Protein AF-A0A8T4I2T5-F1 (afdb_monomer_lite)

Foldseek 3Di:
DPPDPDPVVVLVVVLQVCLLVVHQSCVVVPDDPPDPCSCVVHNVVSVCCVPDPVNVVVVVPDPDD

Structure (mmCIF, N/CA/C/O backbone):
data_AF-A0A8T4I2T5-F1
#
_entry.id   AF-A0A8T4I2T5-F1
#
loop_
_atom_site.group_PDB
_atom_site.id
_atom_site.type_symbol
_atom_site.label_atom_id
_atom_site.label_alt_id
_atom_site.label_comp_id
_atom_site.label_asym_id
_atom_site.label_entity_id
_atom_site.label_seq_id
_atom_site.pdbx_PDB_ins_code
_atom_site.Cartn_x
_atom_site.Cartn_y
_atom_site.Cartn_z
_atom_site.occupancy
_atom_site.B_iso_or_equiv
_atom_site.auth_seq_id
_atom_site.auth_comp_id
_atom_site.auth_asym_id
_atom_site.auth_atom_id
_atom_site.pdbx_PDB_model_num
ATOM 1 N N . GLY A 1 1 ? 13.202 -25.595 -5.942 1.00 39.31 1 GLY A N 1
ATOM 2 C CA . GLY A 1 1 ? 12.426 -26.186 -4.836 1.00 39.31 1 GLY A CA 1
ATOM 3 C C . GLY A 1 1 ? 11.177 -25.360 -4.644 1.00 39.31 1 GLY A C 1
ATOM 4 O O . GLY A 1 1 ? 11.265 -24.147 -4.759 1.00 39.31 1 GLY A O 1
ATOM 5 N N . TRP A 1 2 ? 10.025 -25.990 -4.409 1.00 39.47 2 TRP A N 1
ATOM 6 C CA . TRP A 1 2 ? 8.770 -25.301 -4.076 1.00 39.47 2 TRP A CA 1
ATOM 7 C C . TRP A 1 2 ? 8.861 -24.798 -2.632 1.00 39.47 2 TRP A C 1
ATOM 9 O O . TRP A 1 2 ? 8.332 -25.383 -1.688 1.00 39.47 2 TRP A O 1
ATOM 19 N N . GLU A 1 3 ? 9.699 -23.787 -2.449 1.00 48.72 3 GLU A N 1
ATOM 20 C CA . GLU A 1 3 ? 10.178 -23.339 -1.156 1.00 48.72 3 GLU A CA 1
ATOM 21 C C . GLU A 1 3 ? 9.071 -22.552 -0.452 1.00 48.72 3 GLU A C 1
ATOM 23 O O . GLU A 1 3 ? 8.811 -21.394 -0.754 1.00 48.72 3 GLU A O 1
ATOM 28 N N . LYS A 1 4 ? 8.367 -23.236 0.457 1.00 50.56 4 LYS A N 1
ATOM 29 C CA . LYS A 1 4 ? 7.568 -22.670 1.555 1.00 50.56 4 LYS A CA 1
ATOM 30 C C . LYS A 1 4 ? 6.823 -21.377 1.197 1.00 50.56 4 LYS A C 1
ATOM 32 O O . LYS A 1 4 ? 7.009 -20.348 1.852 1.00 50.56 4 LYS A O 1
ATOM 37 N N . ILE A 1 5 ? 5.878 -21.456 0.259 1.00 52.25 5 ILE A N 1
ATOM 38 C CA . ILE A 1 5 ? 4.782 -20.482 0.213 1.00 52.25 5 ILE A CA 1
ATOM 39 C C . ILE A 1 5 ? 3.932 -20.725 1.468 1.00 52.25 5 ILE A C 1
ATOM 41 O O . ILE A 1 5 ? 2.934 -21.439 1.468 1.00 52.25 5 ILE A O 1
ATOM 45 N N . THR A 1 6 ? 4.384 -20.196 2.600 1.00 60.66 6 THR A N 1
ATOM 46 C CA . THR A 1 6 ? 3.625 -20.226 3.847 1.00 60.66 6 THR A CA 1
ATOM 47 C C . THR A 1 6 ? 2.397 -19.347 3.658 1.00 60.66 6 THR A C 1
ATOM 49 O O . THR A 1 6 ? 2.471 -18.295 3.022 1.00 60.66 6 THR A O 1
ATOM 52 N N . ALA A 1 7 ? 1.260 -19.722 4.252 1.00 59.06 7 ALA A N 1
ATOM 53 C CA . ALA A 1 7 ? 0.048 -18.898 4.224 1.00 59.06 7 ALA A CA 1
ATOM 54 C C . ALA A 1 7 ? 0.327 -17.439 4.647 1.00 59.06 7 ALA A C 1
ATOM 56 O O . ALA A 1 7 ? -0.330 -16.516 4.175 1.00 59.06 7 ALA A O 1
ATOM 57 N N . HIS A 1 8 ? 1.338 -17.223 5.496 1.00 55.50 8 HIS A N 1
ATOM 58 C CA . HIS A 1 8 ? 1.854 -15.909 5.869 1.00 55.50 8 HIS A 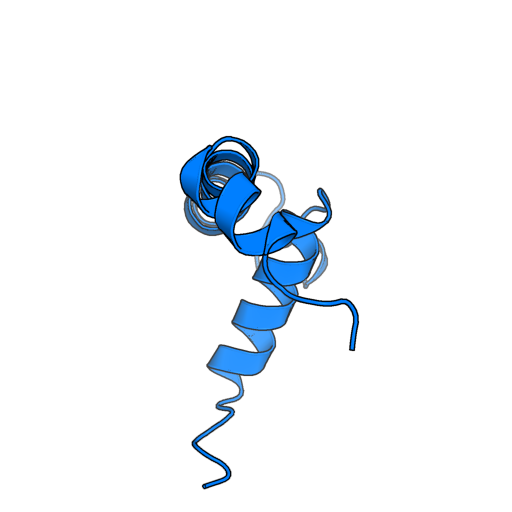CA 1
ATOM 59 C C . HIS A 1 8 ? 2.453 -15.122 4.684 1.00 55.50 8 HIS A C 1
ATOM 61 O O . HIS A 1 8 ? 2.124 -13.950 4.516 1.00 55.50 8 HIS A O 1
ATOM 67 N N . GLY A 1 9 ? 3.266 -15.760 3.836 1.00 59.56 9 GLY A N 1
ATOM 68 C CA . GLY A 1 9 ? 3.850 -15.161 2.631 1.00 59.56 9 GLY A CA 1
ATOM 69 C C . GLY A 1 9 ? 2.809 -14.837 1.558 1.00 59.56 9 GLY A C 1
ATOM 70 O O . GLY A 1 9 ? 2.828 -13.740 1.013 1.00 59.56 9 GLY A O 1
ATOM 71 N N . LEU A 1 10 ? 1.832 -15.723 1.339 1.00 60.53 10 LEU A N 1
ATOM 72 C CA . LEU A 1 10 ? 0.714 -15.493 0.406 1.00 60.53 10 LEU A CA 1
ATOM 73 C C . LEU A 1 10 ? -0.140 -14.281 0.826 1.00 60.53 10 LEU A C 1
ATOM 75 O O . LEU A 1 10 ? -0.517 -13.445 0.008 1.00 60.53 10 LEU A O 1
ATOM 79 N N . ARG A 1 11 ? -0.397 -14.143 2.133 1.00 61.44 11 ARG A N 1
ATOM 80 C CA . ARG A 1 11 ? -1.198 -13.044 2.699 1.00 61.44 11 ARG A CA 1
ATOM 81 C C . ARG A 1 11 ? -0.446 -11.715 2.698 1.00 61.44 11 ARG A C 1
ATOM 83 O O . ARG A 1 11 ? -1.023 -10.700 2.316 1.00 61.44 11 ARG A O 1
ATOM 90 N N . ARG A 1 12 ? 0.831 -11.719 3.104 1.00 69.88 12 ARG A N 1
ATOM 91 C CA . ARG A 1 12 ? 1.675 -10.515 3.067 1.00 69.88 12 ARG A CA 1
ATOM 92 C C . ARG A 1 12 ? 1.943 -10.082 1.623 1.00 69.88 12 ARG A C 1
ATOM 94 O O . ARG A 1 12 ? 1.929 -8.889 1.354 1.00 69.88 12 ARG A O 1
ATOM 101 N N . GLY A 1 13 ? 2.111 -11.036 0.705 1.00 76.12 13 GLY A N 1
ATOM 102 C CA . GLY A 1 13 ? 2.220 -10.784 -0.732 1.00 76.12 13 GLY A CA 1
ATOM 103 C C . GLY A 1 13 ? 0.977 -10.094 -1.291 1.00 76.12 13 GLY A C 1
ATOM 104 O O . GLY A 1 13 ? 1.107 -9.083 -1.968 1.00 76.12 13 GLY A O 1
ATOM 105 N N . GLY A 1 14 ? -0.225 -10.556 -0.922 1.00 81.56 14 GLY A N 1
ATOM 106 C CA . GLY A 1 14 ? -1.475 -9.901 -1.324 1.00 81.56 14 GLY A CA 1
ATOM 107 C C . GLY A 1 14 ? -1.609 -8.463 -0.806 1.00 81.56 14 GLY A C 1
ATOM 108 O O . GLY A 1 14 ? -1.933 -7.566 -1.576 1.00 81.56 14 GLY A O 1
ATOM 109 N N . ALA A 1 15 ? -1.309 -8.219 0.475 1.00 85.50 15 ALA A N 1
ATOM 110 C CA . ALA A 1 15 ? -1.312 -6.865 1.044 1.00 85.50 15 ALA A CA 1
ATOM 111 C C . ALA A 1 15 ? -0.281 -5.948 0.363 1.00 85.50 15 ALA A C 1
ATOM 113 O O . ALA A 1 15 ? -0.558 -4.783 0.086 1.00 85.50 15 ALA A O 1
ATOM 114 N N . GLN A 1 16 ? 0.901 -6.493 0.066 1.00 85.50 16 GLN A N 1
ATOM 115 C CA . GLN A 1 16 ? 1.968 -5.7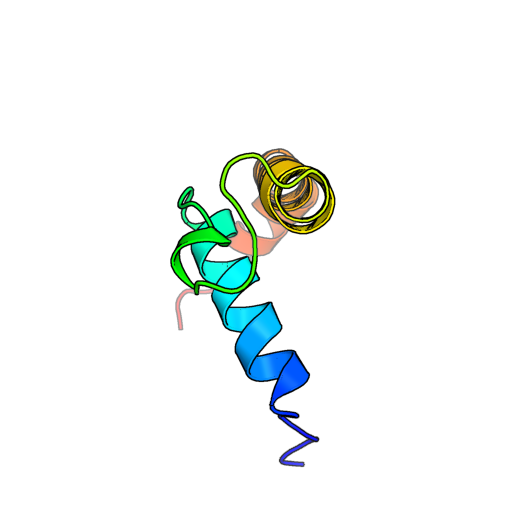75 -0.617 1.00 85.50 16 GLN A CA 1
ATOM 116 C C . GLN A 1 16 ? 1.570 -5.400 -2.048 1.00 85.50 16 GLN A C 1
ATOM 118 O O . GLN A 1 16 ? 1.751 -4.248 -2.421 1.00 85.50 16 GLN A O 1
ATOM 123 N N . ALA A 1 17 ? 0.976 -6.329 -2.804 1.00 84.25 17 ALA A N 1
ATOM 124 C CA . ALA A 1 17 ? 0.520 -6.092 -4.172 1.00 84.25 17 ALA A CA 1
ATOM 125 C C . ALA A 1 17 ? -0.578 -5.019 -4.243 1.00 84.25 17 ALA A C 1
ATOM 127 O O . ALA A 1 17 ? -0.536 -4.161 -5.118 1.00 84.25 17 ALA A O 1
ATOM 128 N N . ILE A 1 18 ? -1.524 -5.027 -3.294 1.00 85.50 18 ILE A N 1
ATOM 129 C CA . ILE A 1 18 ? -2.565 -3.992 -3.201 1.00 85.50 18 ILE A CA 1
ATOM 130 C C . ILE A 1 18 ? -1.930 -2.616 -2.973 1.00 85.50 18 ILE A C 1
ATOM 132 O O . ILE A 1 18 ? -2.253 -1.675 -3.692 1.00 85.50 18 ILE A O 1
ATOM 136 N N . ALA A 1 19 ? -1.006 -2.500 -2.016 1.00 87.19 19 ALA A N 1
ATOM 137 C CA . ALA A 1 19 ? -0.351 -1.226 -1.724 1.00 87.19 19 ALA A CA 1
ATOM 138 C C . ALA A 1 19 ? 0.572 -0.748 -2.852 1.00 87.19 19 ALA A C 1
ATOM 140 O O . ALA A 1 19 ? 0.585 0.441 -3.157 1.00 87.19 19 ALA A O 1
ATOM 141 N N . ASP A 1 20 ? 1.311 -1.656 -3.496 1.00 83.56 20 ASP A N 1
ATOM 142 C CA . ASP A 1 20 ? 2.169 -1.323 -4.639 1.00 83.56 20 ASP A CA 1
ATOM 143 C C . ASP A 1 20 ? 1.336 -0.870 -5.860 1.00 83.56 20 ASP A C 1
ATOM 145 O O . ASP A 1 20 ? 1.818 -0.071 -6.660 1.00 83.56 20 ASP A O 1
ATOM 149 N N . ALA A 1 21 ? 0.077 -1.317 -5.976 1.00 83.94 21 ALA A N 1
ATOM 150 C CA . ALA A 1 21 ? -0.900 -0.833 -6.958 1.00 83.94 21 ALA A CA 1
ATOM 151 C C . ALA A 1 21 ? -1.640 0.455 -6.525 1.00 83.94 21 ALA A C 1
ATOM 153 O O . ALA A 1 21 ? -2.487 0.953 -7.265 1.00 83.94 21 ALA A O 1
ATOM 154 N N . GLY A 1 22 ? -1.344 0.998 -5.337 1.00 82.69 22 GLY A N 1
ATOM 155 C CA . GLY A 1 22 ? -1.967 2.214 -4.797 1.00 82.69 22 GLY A CA 1
ATOM 156 C C . GLY A 1 22 ? -3.287 2.001 -4.043 1.00 82.69 22 GLY A C 1
ATOM 157 O O . GLY A 1 22 ? -3.938 2.976 -3.675 1.00 82.69 22 GLY A O 1
ATOM 158 N N . GLY A 1 23 ? -3.695 0.754 -3.801 1.00 84.88 23 GLY A N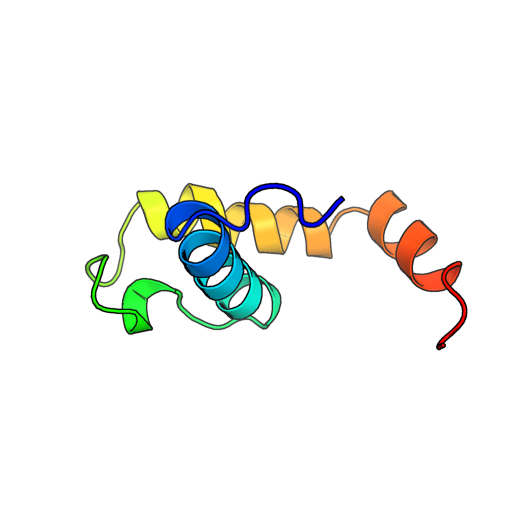 1
ATOM 159 C CA . GLY A 1 23 ? -4.887 0.414 -3.019 1.00 84.88 23 GLY A CA 1
ATOM 160 C C . GLY A 1 23 ? -4.634 0.338 -1.509 1.00 84.88 23 GLY A C 1
ATOM 161 O O . GLY A 1 23 ? -3.495 0.395 -1.046 1.00 84.88 23 GLY A O 1
ATOM 162 N N . ASP A 1 24 ? -5.708 0.162 -0.730 1.00 85.56 24 ASP A N 1
ATOM 163 C CA . ASP A 1 24 ? -5.648 0.003 0.730 1.00 85.56 24 ASP A CA 1
ATOM 164 C C . ASP A 1 24 ? -5.670 -1.489 1.147 1.00 85.56 24 ASP A C 1
ATOM 166 O O . ASP A 1 24 ? -6.685 -2.174 0.969 1.00 85.56 24 ASP A O 1
ATOM 170 N N . PRO A 1 25 ? -4.587 -2.016 1.758 1.00 86.56 25 PRO A N 1
ATOM 171 C CA . PRO A 1 25 ? -4.530 -3.386 2.273 1.00 86.56 25 PRO A CA 1
ATOM 172 C C . PRO A 1 25 ? -5.553 -3.717 3.370 1.00 86.56 25 PRO A C 1
ATOM 174 O O . PRO A 1 25 ? -5.776 -4.899 3.656 1.00 86.56 25 PRO A O 1
ATOM 177 N N . THR A 1 26 ? -6.187 -2.720 4.003 1.00 84.94 26 THR A N 1
ATOM 178 C CA . THR A 1 26 ? -7.242 -2.947 5.009 1.00 84.94 26 THR A CA 1
ATOM 179 C C . THR A 1 26 ? -8.465 -3.658 4.426 1.00 84.94 26 THR A C 1
ATOM 181 O O . THR A 1 26 ? -9.149 -4.373 5.162 1.00 84.94 26 THR A O 1
ATOM 184 N N . ALA A 1 27 ? -8.668 -3.595 3.102 1.00 75.88 27 ALA A N 1
ATOM 185 C CA . ALA A 1 27 ? -9.711 -4.330 2.382 1.00 75.88 27 ALA A CA 1
ATOM 186 C C . ALA A 1 27 ? -9.640 -5.859 2.581 1.00 75.88 27 ALA A C 1
ATOM 188 O O . ALA A 1 27 ? -10.628 -6.561 2.382 1.00 75.88 27 ALA A O 1
ATOM 189 N N . GLN A 1 28 ? -8.503 -6.393 3.046 1.00 78.56 28 GLN A N 1
ATOM 190 C CA . GLN A 1 28 ? -8.364 -7.802 3.432 1.00 78.56 28 GLN A CA 1
ATOM 191 C C . GLN A 1 28 ? -9.017 -8.149 4.790 1.00 78.56 28 GLN A C 1
ATOM 193 O O . GLN A 1 28 ? -8.865 -9.274 5.273 1.00 78.56 28 GLN A O 1
ATOM 198 N N . GLY A 1 29 ? -9.688 -7.195 5.448 1.00 77.06 29 GLY A N 1
ATOM 199 C CA . GLY A 1 29 ? -10.449 -7.391 6.691 1.00 77.06 29 GLY A CA 1
ATOM 200 C C . GLY A 1 29 ? -9.596 -7.628 7.942 1.00 77.06 29 GLY A C 1
ATOM 201 O O . GLY A 1 29 ? -10.120 -7.933 9.009 1.00 77.06 29 GLY A O 1
ATOM 202 N N . ARG A 1 30 ? -8.268 -7.515 7.825 1.00 80.69 30 ARG A N 1
ATOM 203 C CA . ARG A 1 30 ? -7.313 -7.859 8.892 1.00 80.69 30 ARG A CA 1
ATOM 204 C C . ARG A 1 30 ? -6.887 -6.672 9.747 1.00 80.69 30 ARG A C 1
ATOM 206 O O . ARG A 1 30 ? -6.451 -6.846 10.882 1.00 80.69 30 ARG A O 1
ATOM 213 N N . TRP A 1 31 ? -6.985 -5.480 9.177 1.00 86.19 31 TRP A N 1
ATOM 214 C CA . TRP A 1 31 ? -6.610 -4.227 9.806 1.00 86.19 31 TRP A CA 1
ATOM 215 C C . TRP A 1 31 ? -7.784 -3.268 9.711 1.00 86.19 31 TRP A C 1
ATOM 217 O O . TRP A 1 31 ? -8.526 -3.279 8.734 1.00 86.19 31 TRP A O 1
ATOM 227 N N . LYS A 1 32 ? -7.944 -2.433 10.734 1.00 86.81 32 LYS A N 1
ATOM 228 C CA . LYS A 1 32 ? -8.912 -1.338 10.693 1.00 86.81 32 LYS A CA 1
ATOM 229 C C . LYS A 1 32 ? -8.419 -0.252 9.736 1.00 86.81 32 LYS A C 1
ATOM 231 O O . LYS A 1 32 ? -7.207 -0.066 9.595 1.00 86.81 32 LYS A O 1
ATOM 236 N N . ALA A 1 33 ? -9.356 0.484 9.145 1.00 83.00 33 ALA A N 1
ATOM 237 C CA . ALA A 1 33 ? -9.046 1.699 8.400 1.00 83.00 33 ALA A CA 1
ATOM 238 C C . ALA A 1 33 ? -8.170 2.637 9.252 1.00 83.00 33 ALA A C 1
ATOM 240 O O . ALA A 1 33 ? -8.381 2.769 10.461 1.00 83.00 33 ALA A O 1
ATOM 241 N N . GLY A 1 34 ? -7.148 3.234 8.637 1.00 83.81 34 GLY A N 1
ATOM 242 C CA . GLY A 1 34 ? -6.187 4.094 9.338 1.00 83.81 34 GLY A CA 1
ATOM 243 C C . GLY A 1 34 ? -5.164 3.355 10.213 1.00 83.81 34 GLY A C 1
ATOM 244 O O . GLY A 1 34 ? -4.496 3.981 11.034 1.00 83.81 34 GLY A O 1
ATOM 245 N N . SER A 1 35 ? -5.012 2.032 10.074 1.00 89.38 35 SER A N 1
ATOM 246 C CA . SER A 1 35 ? -4.007 1.276 10.830 1.00 89.38 35 SER A CA 1
ATOM 247 C C . SER A 1 35 ? -2.586 1.804 10.591 1.00 89.38 35 SER A C 1
ATOM 249 O O . SER A 1 35 ? -2.079 1.791 9.468 1.00 89.38 35 SER A O 1
ATOM 251 N N . ALA A 1 36 ? -1.896 2.174 11.674 1.00 90.38 36 ALA A N 1
ATOM 252 C CA . ALA A 1 36 ? -0.496 2.602 11.629 1.00 90.38 36 ALA A CA 1
ATOM 253 C C . ALA A 1 36 ? 0.442 1.515 11.073 1.00 90.38 36 ALA A C 1
ATOM 255 O O . ALA A 1 36 ? 1.432 1.824 10.413 1.00 90.38 36 ALA A O 1
ATOM 256 N N . VAL A 1 37 ? 0.110 0.238 11.299 1.00 89.56 37 VAL A N 1
ATOM 257 C CA . VAL A 1 37 ? 0.845 -0.895 10.721 1.00 89.56 37 VAL A CA 1
ATOM 258 C C . VAL A 1 37 ? 0.698 -0.898 9.206 1.00 89.56 37 VAL A C 1
ATOM 260 O O . VAL A 1 37 ? 1.692 -1.077 8.508 1.00 89.56 37 VAL A O 1
ATOM 263 N N . VAL A 1 38 ? -0.516 -0.665 8.695 1.00 89.25 38 VAL A N 1
ATOM 264 C CA . VAL A 1 38 ? -0.755 -0.644 7.249 1.00 89.25 38 VAL A CA 1
ATOM 265 C C . VAL A 1 38 ? -0.013 0.509 6.588 1.00 89.25 38 VAL A C 1
ATOM 267 O O . VAL A 1 38 ? 0.670 0.305 5.584 1.00 89.25 38 VAL A O 1
ATOM 270 N N . LYS A 1 39 ? -0.065 1.692 7.209 1.00 90.00 39 LYS A N 1
ATOM 271 C CA . LYS A 1 39 ? 0.696 2.859 6.765 1.00 90.00 39 LYS A CA 1
ATOM 272 C C . LYS A 1 39 ? 2.195 2.552 6.666 1.00 90.00 39 LYS A C 1
ATOM 274 O O . LYS A 1 39 ? 2.759 2.627 5.580 1.00 90.00 39 LYS A O 1
ATOM 279 N N . ARG A 1 40 ? 2.817 2.127 7.770 1.00 90.69 40 ARG A N 1
ATOM 280 C CA . ARG A 1 40 ? 4.275 1.941 7.844 1.00 90.69 40 ARG A CA 1
ATOM 281 C C . ARG A 1 40 ? 4.786 0.770 7.003 1.00 90.69 40 ARG A C 1
ATOM 283 O O . ARG A 1 40 ? 5.836 0.877 6.377 1.00 90.69 40 ARG A O 1
ATOM 290 N N . GLU A 1 41 ? 4.110 -0.377 7.038 1.00 89.75 41 GLU A N 1
ATOM 291 C CA . GLU A 1 41 ? 4.632 -1.594 6.398 1.00 89.75 41 GLU A CA 1
ATOM 292 C C . GLU A 1 41 ? 4.283 -1.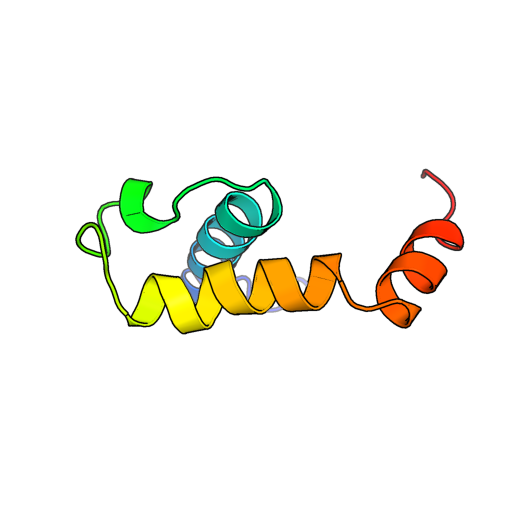694 4.914 1.00 89.75 41 GLU A C 1
ATOM 294 O O . GLU A 1 41 ? 5.040 -2.318 4.169 1.00 89.75 41 GLU A O 1
ATOM 299 N N . TYR A 1 42 ? 3.183 -1.076 4.477 1.00 90.19 42 TYR A N 1
ATOM 300 C CA . TYR A 1 42 ? 2.724 -1.191 3.097 1.00 90.19 42 TYR A CA 1
ATOM 301 C C . TYR A 1 42 ? 2.761 0.141 2.353 1.00 90.19 42 TYR A C 1
ATOM 303 O O . TYR A 1 42 ? 3.475 0.210 1.358 1.00 90.19 42 TYR A O 1
ATOM 311 N N . HIS A 1 43 ? 2.082 1.195 2.823 1.00 88.81 43 HIS A N 1
ATOM 312 C CA . HIS A 1 43 ? 2.028 2.469 2.085 1.00 88.81 43 HIS A CA 1
ATOM 313 C C . HIS A 1 43 ? 3.383 3.173 2.011 1.00 88.81 43 HIS A C 1
ATOM 315 O O . HIS A 1 43 ? 3.877 3.418 0.913 1.00 88.81 43 HIS A O 1
ATOM 321 N N . ASP A 1 44 ? 4.024 3.430 3.153 1.00 91.19 44 ASP A N 1
ATOM 322 C CA . ASP A 1 44 ? 5.303 4.149 3.201 1.00 91.19 44 ASP A CA 1
ATOM 323 C C . ASP A 1 44 ? 6.390 3.374 2.432 1.00 91.19 44 ASP A C 1
ATOM 325 O O . ASP A 1 44 ? 7.234 3.956 1.749 1.00 91.19 44 ASP A O 1
ATOM 329 N N . ARG A 1 45 ? 6.346 2.034 2.477 1.00 88.06 45 ARG A N 1
ATOM 330 C CA . ARG A 1 45 ? 7.263 1.186 1.702 1.00 88.06 45 ARG A CA 1
ATOM 331 C C . ARG A 1 45 ? 6.953 1.180 0.211 1.00 88.06 45 ARG A C 1
ATOM 333 O O . ARG A 1 45 ? 7.894 1.231 -0.576 1.00 88.06 45 ARG A O 1
ATOM 340 N N . ALA A 1 46 ? 5.682 1.099 -0.181 1.00 87.94 46 ALA A N 1
ATOM 341 C CA . ALA A 1 46 ? 5.276 1.176 -1.582 1.00 87.94 46 ALA A CA 1
ATOM 342 C C . ALA A 1 46 ? 5.710 2.518 -2.185 1.00 87.94 46 ALA A C 1
ATOM 344 O O . ALA A 1 46 ? 6.351 2.538 -3.235 1.00 87.94 46 ALA A O 1
ATOM 345 N N . GLN A 1 47 ? 5.481 3.617 -1.460 1.00 89.12 47 GLN A N 1
ATOM 346 C CA . GLN A 1 47 ? 5.945 4.948 -1.842 1.00 89.12 47 GLN A CA 1
ATOM 347 C C . GLN A 1 47 ? 7.475 5.005 -1.939 1.00 89.12 47 GLN A C 1
ATOM 349 O O . GLN A 1 47 ? 8.006 5.399 -2.972 1.00 89.12 47 GLN A O 1
ATOM 354 N N . SER A 1 48 ? 8.198 4.519 -0.925 1.00 89.44 48 SER A N 1
ATOM 355 C CA . SER A 1 48 ? 9.665 4.482 -0.956 1.00 89.44 48 SER A CA 1
ATOM 356 C C . SER A 1 48 ? 10.206 3.696 -2.158 1.00 89.44 48 SER A C 1
ATOM 358 O O . SER A 1 48 ? 11.151 4.143 -2.806 1.00 89.44 48 SER A O 1
ATOM 360 N N . ARG A 1 49 ? 9.593 2.558 -2.522 1.00 86.38 49 ARG A N 1
ATOM 361 C CA . ARG A 1 49 ? 9.971 1.802 -3.731 1.00 86.38 49 ARG A CA 1
ATOM 362 C C . ARG A 1 49 ? 9.635 2.553 -5.016 1.00 86.38 49 ARG A C 1
ATOM 364 O O . ARG A 1 49 ? 10.443 2.536 -5.941 1.00 86.38 49 ARG A O 1
ATOM 371 N N . ALA A 1 50 ? 8.472 3.199 -5.069 1.00 84.75 50 ALA A N 1
ATOM 372 C CA . ALA A 1 50 ? 8.040 4.002 -6.208 1.00 84.75 50 ALA A CA 1
ATOM 373 C C . ALA A 1 50 ? 8.912 5.250 -6.408 1.00 84.75 50 ALA A C 1
ATOM 375 O O . ALA A 1 50 ? 9.050 5.724 -7.531 1.00 84.75 50 ALA A O 1
ATOM 376 N N . GLU A 1 51 ? 9.525 5.777 -5.351 1.00 87.50 51 GLU A N 1
ATOM 377 C CA . GLU A 1 51 ? 10.416 6.938 -5.406 1.00 87.50 51 GLU A CA 1
ATOM 378 C C . GLU A 1 51 ? 11.885 6.551 -5.619 1.00 87.50 51 GLU A C 1
ATOM 380 O O . GLU A 1 51 ? 12.652 7.354 -6.150 1.00 87.50 51 GLU A O 1
ATOM 385 N N . ASN A 1 52 ? 12.276 5.316 -5.289 1.00 87.38 52 ASN A N 1
ATOM 386 C CA . ASN A 1 52 ? 13.662 4.867 -5.357 1.00 87.38 52 ASN A CA 1
ATOM 387 C C . ASN A 1 52 ? 14.196 4.834 -6.811 1.00 87.38 52 ASN A C 1
ATOM 389 O O . ASN A 1 52 ? 13.747 4.013 -7.621 1.00 87.38 52 ASN A O 1
ATOM 393 N N . PRO A 1 53 ? 15.193 5.673 -7.156 1.00 86.25 53 PRO A N 1
ATOM 394 C CA . PRO A 1 53 ? 15.708 5.777 -8.520 1.00 86.25 53 PRO A CA 1
ATOM 395 C C . PRO A 1 53 ? 16.421 4.502 -8.989 1.00 86.25 53 PRO A C 1
ATOM 397 O O . PRO A 1 53 ? 16.336 4.156 -10.163 1.00 86.25 53 PRO A O 1
ATOM 400 N N . TRP A 1 54 ? 17.059 3.756 -8.086 1.00 84.12 54 TRP A N 1
ATOM 401 C CA . TRP A 1 54 ? 17.741 2.507 -8.428 1.00 84.12 54 TRP A CA 1
ATOM 402 C C . TRP A 1 54 ? 16.759 1.393 -8.780 1.00 84.12 54 TRP A C 1
ATOM 404 O O . TRP A 1 54 ? 16.988 0.653 -9.732 1.00 84.12 54 TRP A O 1
ATOM 414 N N . LEU A 1 55 ? 15.631 1.309 -8.069 1.00 80.75 55 LEU A N 1
ATOM 415 C CA . LEU A 1 55 ? 14.573 0.351 -8.401 1.00 80.75 55 LEU A CA 1
ATOM 416 C C . LEU A 1 55 ? 13.891 0.690 -9.732 1.00 80.75 55 LEU A C 1
ATOM 418 O O . LEU A 1 55 ? 13.551 -0.218 -10.487 1.00 80.75 55 LEU A O 1
ATOM 422 N N . LYS A 1 56 ? 13.741 1.981 -10.060 1.00 76.69 56 LYS A N 1
ATOM 423 C CA . LYS A 1 56 ? 13.249 2.412 -11.382 1.00 76.69 56 LYS A CA 1
ATOM 424 C C . LYS A 1 56 ? 14.184 1.987 -12.509 1.00 76.69 56 LYS A C 1
ATOM 426 O O . LYS A 1 56 ? 13.708 1.547 -13.551 1.00 76.69 56 LYS A O 1
ATOM 431 N N . LEU A 1 57 ? 15.496 2.113 -12.300 1.00 77.06 57 LEU A N 1
ATOM 432 C CA . LEU A 1 57 ? 16.501 1.670 -13.267 1.00 77.06 57 LEU A CA 1
ATOM 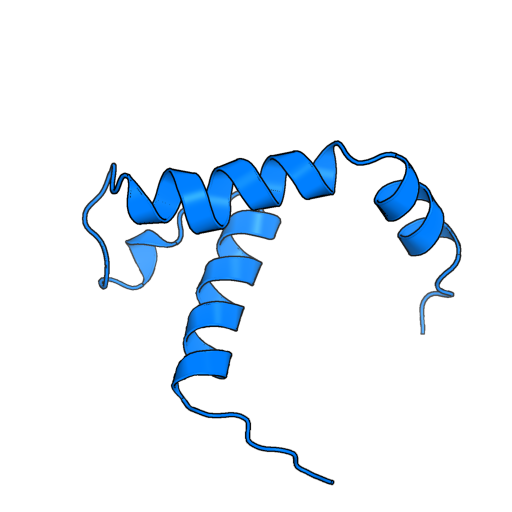433 C C . LEU A 1 57 ? 16.474 0.147 -13.432 1.00 77.06 57 LEU A C 1
ATOM 435 O O . LEU A 1 57 ? 16.393 -0.321 -14.562 1.00 77.06 57 LEU A O 1
ATOM 439 N N . ALA A 1 58 ? 16.444 -0.605 -12.327 1.00 74.12 58 ALA A N 1
ATOM 440 C CA . ALA A 1 58 ? 16.384 -2.068 -12.344 1.00 74.12 58 ALA A CA 1
ATOM 441 C C . ALA A 1 58 ? 15.155 -2.601 -13.105 1.00 74.12 58 ALA A C 1
ATOM 443 O O . ALA A 1 58 ? 15.287 -3.500 -13.933 1.00 74.12 58 ALA A O 1
ATOM 444 N N . ARG A 1 59 ? 13.980 -1.990 -12.898 1.00 65.44 59 ARG A N 1
ATOM 445 C CA . ARG A 1 59 ? 12.732 -2.367 -13.585 1.00 65.44 59 ARG A CA 1
ATOM 446 C C . ARG A 1 59 ? 12.756 -2.051 -15.089 1.00 65.44 59 ARG A C 1
ATOM 448 O O . ARG A 1 59 ? 12.013 -2.650 -15.849 1.00 65.44 59 ARG A O 1
ATOM 455 N N . ARG A 1 60 ? 13.608 -1.118 -15.533 1.00 61.28 60 ARG A N 1
ATOM 456 C CA . ARG A 1 60 ? 13.804 -0.791 -16.958 1.00 61.28 60 ARG A CA 1
ATOM 457 C C . ARG A 1 60 ? 14.733 -1.776 -17.673 1.00 61.28 60 ARG A C 1
ATOM 459 O O . ARG A 1 60 ? 14.734 -1.825 -18.896 1.00 61.28 60 ARG A O 1
ATOM 466 N N . THR A 1 61 ? 15.553 -2.498 -16.913 1.00 60.22 61 THR A N 1
ATOM 467 C CA . THR A 1 61 ? 16.516 -3.485 -17.421 1.00 60.22 61 THR A CA 1
ATOM 468 C C . THR A 1 61 ? 15.990 -4.918 -17.434 1.00 60.22 61 THR A C 1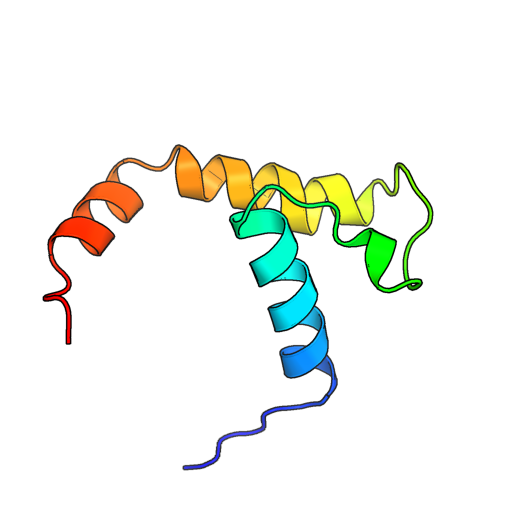
ATOM 470 O O . THR A 1 61 ? 16.647 -5.773 -18.022 1.00 60.22 61 THR A O 1
ATOM 473 N N . GLU A 1 62 ? 14.835 -5.200 -16.824 1.00 55.56 62 GLU A N 1
ATOM 474 C CA . GLU A 1 62 ? 14.151 -6.483 -17.012 1.00 55.56 62 GLU A CA 1
ATOM 475 C C . GLU A 1 62 ? 13.474 -6.486 -18.395 1.00 55.56 62 GLU A C 1
ATOM 477 O O . GLU A 1 62 ? 12.632 -5.622 -18.648 1.00 55.56 62 GLU A O 1
ATOM 482 N N . PRO A 1 63 ? 13.846 -7.391 -19.321 1.00 52.94 63 PRO A N 1
ATOM 483 C CA . PRO A 1 63 ? 13.091 -7.563 -20.553 1.00 52.94 63 PRO A CA 1
ATOM 484 C C . PRO A 1 63 ? 11.691 -8.086 -20.211 1.00 52.94 63 PRO A C 1
ATOM 486 O O . PRO A 1 63 ? 11.564 -9.040 -19.443 1.00 52.94 63 PRO A O 1
ATOM 489 N N . ASP A 1 64 ? 10.662 -7.451 -20.779 1.00 57.94 64 ASP A N 1
ATOM 490 C CA . ASP A 1 64 ? 9.293 -7.977 -20.842 1.00 57.94 64 ASP A CA 1
ATOM 491 C C . ASP A 1 64 ? 9.372 -9.424 -21.358 1.00 57.94 64 ASP A C 1
ATOM 493 O O . ASP A 1 64 ? 9.842 -9.657 -22.476 1.00 57.94 64 ASP A O 1
ATOM 497 N N . ASN A 1 65 ? 9.003 -10.389 -20.517 1.00 46.47 65 ASN A N 1
ATOM 498 C CA . ASN A 1 65 ? 9.064 -11.822 -20.803 1.00 46.47 65 ASN A CA 1
ATOM 499 C C . ASN A 1 65 ? 7.661 -12.414 -20.698 1.00 46.47 65 ASN A C 1
ATOM 501 O O . ASN A 1 65 ? 7.000 -12.136 -19.669 1.00 46.47 65 ASN A O 1
#

Radius of gyration: 13.93 Å; chains: 1; bounding box: 28×33×32 Å

Secondary structure (DSSP, 8-state):
------HHHHHHHHHHHHHHTT--GGGGSSS-TT-HHHIIIIIHHHHHHHH-HHHHHHHHHS---

Sequence (65 aa):
GWEKITAHGLRRGGAQAIADAGGDPTAQGRWKAGSAVVKREYHDRAQSRAENPWLKLARRTEPDN

pLDDT: mean 76.39, std 14.5, range [39.31, 91.19]